Protein AF-A0A9X5XF21-F1 (afdb_monomer_lite)

pLDDT: mean 87.96, std 9.34, range [57.59, 97.44]

Structure (mmCIF, N/CA/C/O backbone):
data_AF-A0A9X5XF21-F1
#
_entry.id   AF-A0A9X5XF21-F1
#
loop_
_atom_site.group_PDB
_atom_site.id
_atom_site.type_symbol
_atom_site.label_atom_id
_atom_site.label_alt_id
_atom_site.label_comp_id
_atom_site.label_asym_id
_atom_site.label_entity_id
_atom_site.label_seq_id
_atom_site.pdbx_PDB_ins_code
_atom_site.Cartn_x
_atom_site.Cartn_y
_atom_site.Cartn_z
_atom_site.occupancy
_atom_site.B_iso_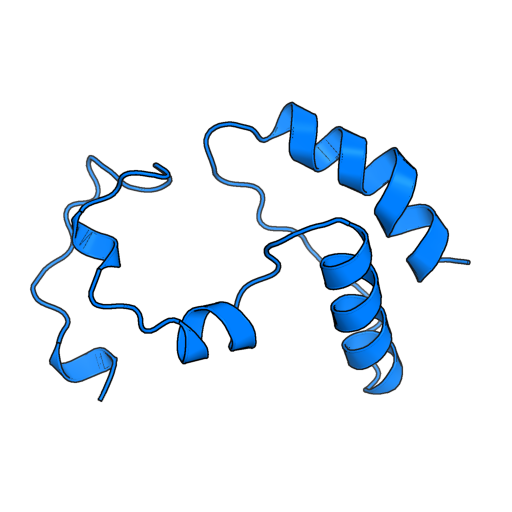or_equiv
_atom_site.auth_seq_id
_atom_site.auth_comp_id
_atom_site.auth_asym_id
_atom_site.auth_atom_id
_atom_site.pdbx_PDB_model_num
ATOM 1 N N . ASP A 1 1 ? -2.476 -12.367 -20.821 1.00 59.72 1 ASP A N 1
ATOM 2 C CA . ASP A 1 1 ? -1.254 -12.276 -21.656 1.00 59.72 1 ASP A CA 1
ATOM 3 C C . ASP 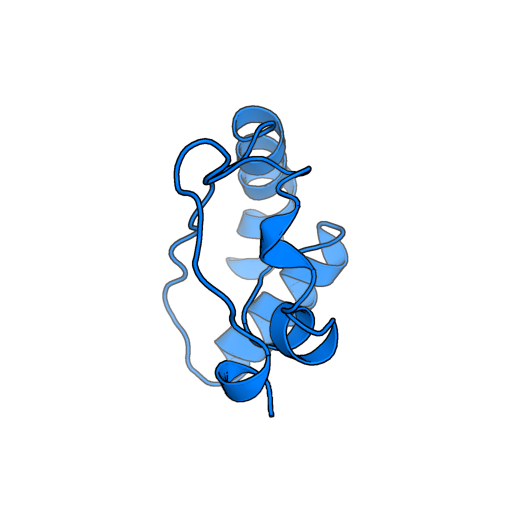A 1 1 ? 0.029 -11.873 -20.914 1.00 59.72 1 ASP A C 1
ATOM 5 O O . ASP A 1 1 ? 1.097 -12.049 -21.481 1.00 59.72 1 ASP A O 1
ATOM 9 N N . TYR A 1 2 ? -0.038 -11.483 -19.632 1.00 57.59 2 TYR A N 1
ATOM 10 C CA . TYR A 1 2 ? 1.106 -11.190 -18.743 1.00 57.59 2 TYR A CA 1
ATOM 11 C C . TYR A 1 2 ? 2.312 -12.153 -18.842 1.00 57.59 2 TYR A C 1
ATOM 13 O O . TYR A 1 2 ? 3.446 -11.707 -18.975 1.00 57.59 2 TYR A O 1
ATOM 21 N N . ILE A 1 3 ? 2.089 -13.475 -18.826 1.00 64.69 3 ILE A N 1
ATOM 22 C CA . ILE A 1 3 ? 3.190 -14.461 -18.854 1.00 64.69 3 ILE A CA 1
ATOM 23 C C . ILE A 1 3 ? 3.889 -14.514 -20.224 1.00 64.69 3 ILE A C 1
ATOM 25 O O . ILE A 1 3 ? 5.077 -14.808 -20.289 1.00 64.69 3 ILE A O 1
ATOM 29 N N . LYS A 1 4 ? 3.180 -14.213 -21.321 1.00 67.81 4 LYS A N 1
ATOM 30 C CA . LYS A 1 4 ? 3.712 -14.356 -22.689 1.00 67.81 4 LYS A CA 1
ATOM 31 C C . LYS A 1 4 ? 4.749 -13.287 -23.047 1.00 67.81 4 LYS A C 1
ATOM 33 O O . LYS A 1 4 ? 5.548 -13.526 -23.939 1.00 67.81 4 LYS A O 1
ATOM 38 N N . ALA A 1 5 ? 4.715 -12.133 -22.378 1.00 68.38 5 ALA A N 1
ATOM 39 C CA . ALA A 1 5 ? 5.620 -11.007 -22.623 1.00 68.38 5 ALA A CA 1
ATOM 40 C C . ALA A 1 5 ? 6.906 -11.056 -21.775 1.00 68.38 5 ALA A C 1
ATOM 42 O O . ALA A 1 5 ? 7.730 -10.149 -21.853 1.00 68.38 5 ALA A O 1
ATOM 43 N N . ARG A 1 6 ? 7.072 -12.084 -20.933 1.00 71.19 6 ARG A N 1
ATOM 44 C CA . ARG A 1 6 ? 8.227 -12.211 -20.045 1.00 71.19 6 ARG A CA 1
ATOM 45 C C . ARG A 1 6 ? 9.418 -12.813 -20.795 1.00 71.19 6 ARG A C 1
ATOM 47 O O . ARG A 1 6 ? 9.464 -14.023 -21.008 1.00 71.19 6 ARG A O 1
ATOM 54 N N . GLU A 1 7 ? 10.397 -11.982 -21.130 1.00 71.31 7 GLU A N 1
ATOM 55 C CA . GLU A 1 7 ? 11.690 -12.402 -21.680 1.00 71.31 7 GLU A CA 1
ATOM 56 C C . GLU A 1 7 ? 12.774 -12.286 -20.605 1.00 71.31 7 GLU A C 1
ATOM 58 O O . GLU A 1 7 ? 13.187 -11.187 -20.257 1.00 71.31 7 GLU A O 1
ATOM 63 N N . GLY A 1 8 ? 13.225 -13.417 -20.052 1.00 75.56 8 GLY A N 1
ATOM 64 C CA . GLY A 1 8 ? 14.251 -13.419 -19.002 1.00 75.56 8 GLY A CA 1
ATOM 65 C C . GLY A 1 8 ? 13.870 -12.604 -17.753 1.00 75.56 8 GLY A C 1
ATOM 66 O O . GLY A 1 8 ? 12.748 -12.127 -17.607 1.00 75.56 8 GLY A O 1
ATOM 67 N N . TYR A 1 9 ? 14.777 -12.533 -16.783 1.00 80.25 9 TYR A N 1
ATOM 68 C CA . TYR A 1 9 ? 14.708 -11.582 -15.669 1.00 80.25 9 TYR A CA 1
ATOM 69 C C . TYR A 1 9 ? 16.115 -11.459 -15.081 1.00 80.25 9 TYR A C 1
ATOM 71 O O . TYR A 1 9 ? 16.633 -12.435 -14.528 1.00 80.25 9 TYR A O 1
ATOM 79 N N . ASP A 1 10 ? 16.746 -10.299 -15.229 1.00 83.38 10 ASP A N 1
ATOM 80 C CA . ASP A 1 10 ? 18.035 -10.011 -14.619 1.00 83.38 10 ASP A CA 1
ATOM 81 C C . ASP A 1 10 ? 17.844 -9.613 -13.150 1.00 83.38 10 ASP A C 1
ATOM 83 O O . ASP A 1 10 ? 17.335 -8.547 -12.795 1.00 83.38 10 ASP A O 1
ATOM 87 N N . TYR A 1 11 ? 18.296 -10.491 -12.260 1.00 83.50 11 TYR A N 1
ATOM 88 C CA . TYR A 1 11 ? 18.214 -10.267 -10.823 1.00 83.50 11 TYR A CA 1
ATOM 89 C C . TYR A 1 11 ? 19.161 -9.173 -10.309 1.00 83.50 11 TYR A C 1
ATOM 91 O O . TYR A 1 11 ? 18.997 -8.749 -9.166 1.00 83.50 11 TYR A O 1
ATOM 99 N N . SER A 1 12 ? 20.111 -8.676 -11.110 1.00 84.81 12 SER A N 1
ATOM 100 C CA . SER A 1 12 ? 21.039 -7.620 -10.676 1.00 84.81 12 SER A CA 1
ATOM 101 C C . SER A 1 12 ? 20.337 -6.292 -10.331 1.00 84.81 12 SER A C 1
ATOM 103 O O . SER A 1 12 ? 20.817 -5.538 -9.482 1.00 84.81 12 SER A O 1
ATOM 105 N N . HIS A 1 13 ? 19.152 -6.055 -10.907 1.00 78.06 13 HIS A N 1
ATOM 106 C CA . HIS A 1 13 ? 18.293 -4.893 -10.650 1.00 78.06 13 HIS A CA 1
ATOM 107 C C . HIS A 1 13 ? 17.092 -5.219 -9.741 1.00 78.06 13 HIS A C 1
ATOM 109 O O . HIS A 1 13 ? 16.171 -4.413 -9.602 1.00 78.06 13 HIS A O 1
ATOM 115 N N . HIS A 1 14 ? 17.052 -6.409 -9.129 1.00 83.44 14 HIS A N 1
ATOM 116 C CA . HIS A 1 14 ? 15.911 -6.830 -8.317 1.00 83.44 14 HIS A CA 1
ATOM 117 C C . HIS A 1 14 ? 15.687 -5.901 -7.112 1.00 83.44 14 HIS A C 1
ATOM 119 O O . HIS A 1 14 ? 16.633 -5.505 -6.434 1.00 83.44 14 HIS A O 1
ATOM 125 N N . GLY A 1 15 ? 14.422 -5.551 -6.859 1.00 77.56 15 GLY A N 1
ATOM 126 C CA . GLY A 1 15 ? 14.029 -4.657 -5.765 1.00 77.56 15 GLY A CA 1
ATOM 127 C C . GLY A 1 15 ? 14.312 -3.169 -6.006 1.00 77.56 15 GLY A C 1
ATOM 128 O O . GLY A 1 15 ? 14.069 -2.364 -5.111 1.00 77.56 15 GLY A O 1
ATOM 129 N N . ARG A 1 16 ? 14.811 -2.776 -7.187 1.00 80.81 16 ARG A N 1
ATOM 130 C CA . ARG A 1 16 ? 14.997 -1.362 -7.542 1.00 80.81 16 ARG A CA 1
ATOM 131 C C . ARG A 1 16 ? 13.772 -0.789 -8.246 1.00 80.81 16 ARG A C 1
ATOM 133 O O . ARG A 1 16 ? 13.168 -1.453 -9.088 1.00 80.81 16 ARG A O 1
ATOM 140 N N . SER A 1 17 ? 13.447 0.460 -7.923 1.00 79.25 17 SER A N 1
ATOM 141 C CA . SER A 1 17 ? 12.320 1.212 -8.487 1.00 79.25 17 SER A CA 1
ATOM 142 C C . SER A 1 17 ? 12.461 1.473 -9.994 1.00 79.25 17 SER A C 1
ATOM 144 O O . SER A 1 17 ? 11.459 1.586 -10.695 1.00 79.25 17 SER A O 1
ATOM 146 N N . ASP A 1 18 ? 13.691 1.500 -10.512 1.00 81.00 18 ASP A N 1
ATOM 147 C CA . ASP A 1 18 ? 14.024 1.723 -11.921 1.00 81.00 18 ASP A CA 1
ATOM 148 C C . ASP A 1 18 ? 14.309 0.433 -12.713 1.00 81.00 18 ASP A C 1
ATOM 150 O O . ASP A 1 18 ? 14.816 0.502 -13.835 1.00 81.00 18 ASP A O 1
ATOM 154 N N . ASN A 1 19 ? 13.971 -0.744 -12.167 1.00 83.19 19 ASN A N 1
ATOM 155 C CA . ASN A 1 19 ? 14.254 -2.028 -12.805 1.00 83.19 19 ASN A CA 1
ATOM 156 C C . ASN A 1 19 ? 13.631 -2.118 -14.222 1.00 83.19 19 ASN A C 1
ATOM 158 O O . ASN A 1 19 ? 12.399 -2.202 -14.348 1.00 83.19 19 ASN A O 1
ATOM 162 N N . PRO A 1 20 ? 14.456 -2.170 -15.290 1.00 81.38 20 PRO A N 1
ATOM 163 C CA . PRO A 1 20 ? 13.975 -2.146 -16.670 1.00 81.38 20 PRO A CA 1
ATOM 164 C C . PRO A 1 20 ? 13.156 -3.387 -17.038 1.00 81.38 20 PRO A C 1
ATOM 166 O O . PRO A 1 20 ? 12.304 -3.308 -17.928 1.00 81.38 20 PRO 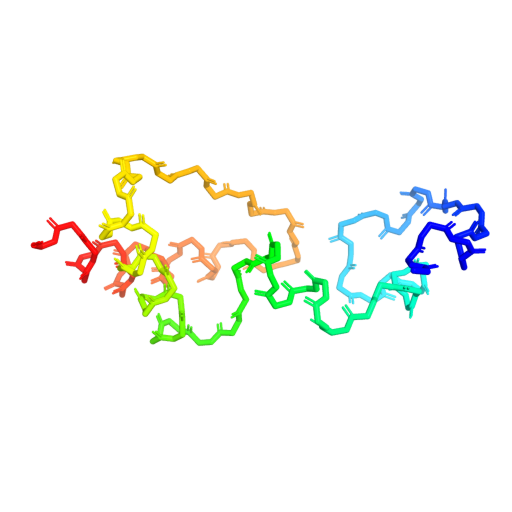A O 1
ATOM 169 N N . ASP A 1 21 ? 13.354 -4.490 -16.318 1.00 81.31 21 ASP A N 1
ATOM 170 C CA . ASP A 1 2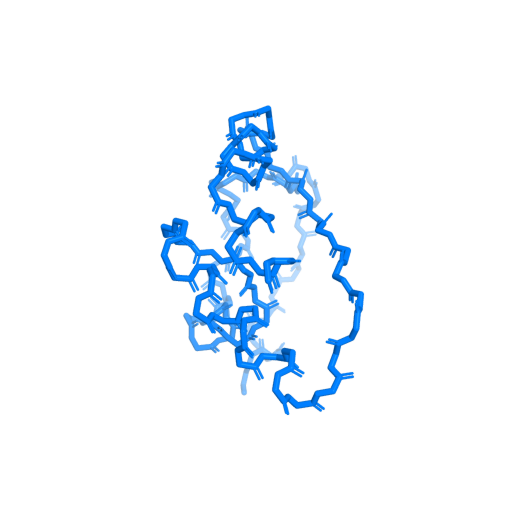1 ? 12.717 -5.776 -16.580 1.00 81.31 21 ASP A CA 1
ATOM 171 C C . ASP A 1 21 ? 11.300 -5.846 -16.008 1.00 81.31 21 ASP A C 1
ATOM 173 O O . ASP A 1 21 ? 10.621 -6.844 -16.186 1.00 81.31 21 ASP A O 1
ATOM 177 N N . THR A 1 22 ? 10.803 -4.808 -15.329 1.00 81.12 22 THR A N 1
ATOM 178 C CA . THR A 1 22 ? 9.420 -4.786 -14.811 1.00 81.12 22 THR A CA 1
ATOM 179 C C . THR A 1 22 ? 8.405 -4.218 -15.807 1.00 81.12 22 THR A C 1
ATOM 181 O O . THR A 1 22 ? 7.202 -4.348 -15.598 1.00 81.12 22 THR A O 1
ATOM 184 N N . LYS A 1 23 ? 8.859 -3.665 -16.942 1.00 82.06 23 LYS A N 1
ATOM 185 C CA . LYS A 1 23 ? 8.004 -3.000 -17.948 1.00 82.06 23 LYS A CA 1
ATOM 186 C C . LYS A 1 23 ? 6.948 -3.899 -18.594 1.00 82.06 23 LYS A C 1
ATOM 188 O O . LYS A 1 23 ? 5.999 -3.392 -19.183 1.00 82.06 23 LYS A O 1
ATOM 193 N N . PHE A 1 24 ? 7.110 -5.220 -18.521 1.00 82.69 24 PHE A N 1
ATOM 194 C CA . PHE A 1 24 ? 6.127 -6.167 -19.049 1.00 82.69 24 PHE A CA 1
ATOM 195 C C . PHE A 1 24 ? 4.940 -6.399 -18.099 1.00 82.69 24 PHE A C 1
ATOM 197 O O . PHE A 1 24 ? 3.991 -7.081 -18.488 1.00 82.69 24 PHE A O 1
ATOM 204 N N . VAL A 1 25 ? 4.989 -5.884 -16.862 1.00 85.50 25 VAL A N 1
ATOM 205 C CA . VAL A 1 25 ? 3.900 -5.975 -15.881 1.00 85.50 25 VAL A CA 1
ATOM 206 C C . VAL A 1 25 ? 2.897 -4.845 -16.158 1.00 85.50 25 VAL A C 1
ATOM 208 O O . VAL A 1 25 ? 3.241 -3.685 -15.956 1.00 85.50 25 VAL A O 1
ATOM 211 N N . PRO A 1 26 ? 1.666 -5.137 -16.619 1.00 88.38 26 PRO A N 1
ATOM 212 C CA . PRO A 1 26 ? 0.670 -4.098 -16.881 1.00 88.38 26 PRO A CA 1
ATOM 213 C C . PRO A 1 26 ? 0.157 -3.451 -15.589 1.00 88.38 26 PRO A C 1
ATOM 215 O O . PRO A 1 26 ? 0.032 -4.141 -14.575 1.00 88.38 26 PRO A O 1
ATOM 218 N N . ASP A 1 27 ? -0.260 -2.184 -15.656 1.00 88.19 27 ASP A N 1
ATOM 219 C CA . ASP A 1 27 ? -0.825 -1.440 -14.516 1.00 88.19 27 ASP A CA 1
ATOM 220 C C . ASP A 1 27 ? -1.985 -2.190 -13.846 1.00 88.19 27 ASP A C 1
ATOM 222 O O . ASP A 1 27 ? -2.039 -2.288 -12.627 1.00 88.19 27 ASP A O 1
ATOM 226 N N . GLU A 1 28 ? -2.857 -2.840 -14.624 1.00 89.44 28 GLU A N 1
ATOM 227 C CA . GLU A 1 28 ? -3.962 -3.647 -14.081 1.00 89.44 28 GLU A CA 1
ATOM 228 C C . GLU A 1 28 ? -3.498 -4.824 -13.202 1.00 89.44 28 GLU A C 1
ATOM 230 O O . GLU A 1 28 ? -4.218 -5.257 -12.300 1.00 89.44 28 GLU A O 1
ATOM 235 N N . ILE A 1 29 ? -2.305 -5.371 -13.455 1.00 90.25 29 ILE A N 1
ATOM 236 C CA . ILE A 1 29 ? -1.710 -6.417 -12.621 1.00 90.25 29 ILE A CA 1
ATOM 237 C C . ILE A 1 29 ? -1.154 -5.779 -11.349 1.00 90.25 29 ILE A C 1
ATOM 239 O O . ILE A 1 29 ? -1.398 -6.296 -10.258 1.00 90.25 29 ILE A O 1
ATOM 243 N N . VAL A 1 30 ? -0.474 -4.637 -11.466 1.00 89.56 30 VAL A N 1
ATOM 244 C CA . VAL A 1 30 ? 0.049 -3.895 -10.312 1.00 89.56 30 VAL A CA 1
ATOM 245 C C . VAL A 1 30 ? -1.091 -3.477 -9.376 1.00 89.56 30 VAL A C 1
ATOM 247 O O . VAL A 1 30 ? -1.064 -3.803 -8.191 1.00 89.56 30 VAL A O 1
ATOM 250 N N . ASP A 1 31 ? -2.154 -2.874 -9.902 1.00 88.12 31 ASP A N 1
ATOM 251 C CA . ASP A 1 31 ? -3.311 -2.420 -9.126 1.00 88.12 31 ASP A CA 1
ATOM 252 C C . ASP A 1 31 ? -4.008 -3.560 -8.383 1.00 88.12 31 ASP A C 1
ATOM 254 O O . ASP A 1 31 ? -4.496 -3.387 -7.261 1.00 88.12 31 ASP A O 1
ATOM 258 N N . ARG A 1 32 ? -4.052 -4.758 -8.974 1.00 89.12 32 ARG A N 1
ATOM 259 C CA . ARG A 1 32 ? -4.678 -5.925 -8.341 1.00 89.12 32 ARG A CA 1
ATOM 260 C C . ARG A 1 32 ? -3.795 -6.507 -7.249 1.00 89.12 32 ARG A C 1
ATOM 262 O O . ARG A 1 32 ? -4.285 -6.730 -6.140 1.00 89.12 32 ARG A O 1
ATOM 269 N N . PHE A 1 33 ? -2.510 -6.708 -7.524 1.00 88.75 33 PHE A N 1
ATOM 270 C CA . PHE A 1 33 ? -1.636 -7.517 -6.672 1.00 88.75 33 PHE A CA 1
ATOM 271 C C . PHE A 1 33 ? -0.713 -6.720 -5.741 1.00 88.75 33 PHE A C 1
ATOM 273 O O . PHE A 1 33 ? -0.177 -7.304 -4.803 1.00 88.75 33 PHE A O 1
ATOM 280 N N . CYS A 1 34 ? -0.558 -5.410 -5.931 1.00 92.44 34 CYS A N 1
ATOM 281 C CA . CYS A 1 34 ? 0.320 -4.571 -5.114 1.00 92.44 34 CYS A CA 1
ATOM 282 C C . CYS A 1 34 ? -0.465 -3.616 -4.206 1.00 92.44 34 CYS A C 1
ATOM 284 O O . CYS A 1 34 ? -1.611 -3.260 -4.478 1.00 92.44 34 CYS A O 1
ATOM 286 N N . LEU A 1 35 ? 0.162 -3.185 -3.114 1.00 93.00 35 LEU A N 1
ATOM 287 C CA . LEU A 1 35 ? -0.316 -2.094 -2.267 1.00 93.00 35 LEU A CA 1
ATOM 288 C C . LEU A 1 35 ? 0.574 -0.875 -2.543 1.00 93.00 35 LEU A C 1
ATOM 290 O O . LEU A 1 35 ? 1.681 -0.792 -2.022 1.00 93.00 35 LEU A O 1
ATOM 294 N N . ILE A 1 36 ? 0.130 0.015 -3.430 1.00 90.25 36 ILE A N 1
ATOM 295 C CA . ILE A 1 36 ? 0.904 1.170 -3.906 1.00 90.25 36 ILE A CA 1
ATOM 296 C C . ILE A 1 36 ? 0.037 2.434 -3.934 1.00 90.25 36 ILE A C 1
ATOM 298 O O . ILE A 1 36 ? -1.189 2.348 -3.952 1.00 90.25 36 ILE A O 1
ATOM 302 N N . GLY A 1 37 ? 0.677 3.606 -3.928 1.00 91.69 37 GLY A N 1
ATOM 303 C CA . GLY A 1 37 ? -0.001 4.906 -3.927 1.00 91.69 37 GLY A CA 1
ATOM 304 C C . GLY A 1 37 ? 0.043 5.617 -2.573 1.00 91.69 37 GLY A C 1
ATOM 305 O O . GLY A 1 37 ? 0.924 5.350 -1.755 1.00 91.69 37 GLY A O 1
ATOM 306 N N . THR A 1 38 ? -0.884 6.552 -2.352 1.00 95.19 38 THR A N 1
ATOM 307 C CA . THR 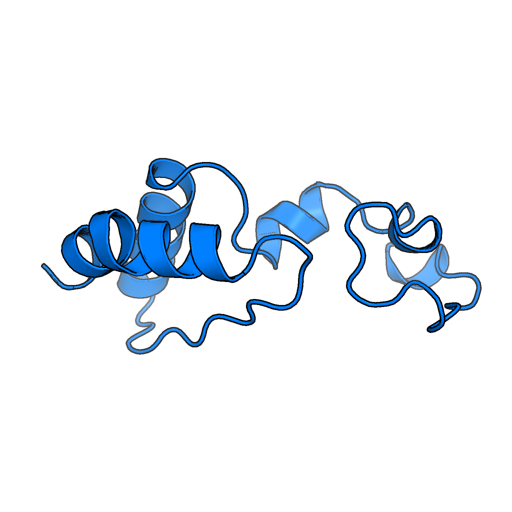A 1 38 ? -0.969 7.335 -1.110 1.00 95.19 38 THR A CA 1
ATOM 308 C C . THR A 1 38 ? -1.480 6.497 0.063 1.00 95.19 38 THR A C 1
ATOM 310 O O . THR A 1 38 ? -2.082 5.437 -0.120 1.00 95.19 38 THR A O 1
ATOM 313 N N . ALA A 1 39 ? -1.298 7.000 1.289 1.00 96.00 39 ALA A N 1
ATOM 314 C CA . ALA A 1 39 ? -1.814 6.341 2.488 1.00 96.00 39 ALA A CA 1
ATOM 315 C C . ALA A 1 39 ? -3.337 6.123 2.414 1.00 96.00 39 ALA A C 1
ATOM 317 O O . ALA A 1 39 ? -3.824 5.075 2.823 1.00 96.00 39 ALA A O 1
ATOM 318 N N . GLU A 1 40 ? -4.088 7.066 1.842 1.00 97.44 40 GLU A N 1
ATOM 319 C CA . GLU A 1 40 ? -5.537 6.952 1.653 1.00 97.44 40 GLU A CA 1
ATOM 320 C C . GLU A 1 40 ? -5.888 5.785 0.722 1.00 97.44 40 GLU A C 1
ATOM 322 O O . GLU A 1 40 ? -6.765 4.986 1.041 1.00 97.44 40 GLU A O 1
ATOM 327 N N . GLN A 1 41 ? -5.162 5.629 -0.389 1.00 96.50 41 GLN A N 1
ATOM 328 C CA . GLN A 1 41 ? -5.368 4.512 -1.318 1.00 96.50 41 GLN A CA 1
ATOM 329 C C . GLN A 1 41 ? -5.051 3.164 -0.659 1.00 96.50 41 GLN A C 1
ATOM 331 O O . GLN A 1 41 ? -5.773 2.185 -0.866 1.00 96.50 41 GLN A O 1
ATOM 336 N N . HIS A 1 42 ? -4.008 3.115 0.178 1.00 96.19 42 HIS A N 1
ATOM 337 C CA . HIS A 1 42 ? -3.678 1.920 0.956 1.00 96.19 42 HIS A CA 1
ATOM 338 C C . HIS A 1 42 ? -4.803 1.574 1.930 1.00 96.19 42 HIS A C 1
ATOM 340 O O . HIS A 1 42 ? -5.249 0.429 1.967 1.00 96.19 42 HIS A O 1
ATOM 346 N N . ILE A 1 43 ? -5.294 2.560 2.686 1.00 97.06 43 ILE A N 1
ATOM 347 C CA . ILE A 1 43 ? -6.371 2.386 3.668 1.00 97.06 43 ILE A CA 1
ATOM 348 C C . ILE A 1 43 ? -7.638 1.853 2.996 1.00 97.06 43 ILE A C 1
ATOM 350 O O . ILE A 1 43 ? -8.217 0.885 3.490 1.00 97.06 43 ILE A O 1
ATOM 354 N N . GLU A 1 44 ? -8.055 2.432 1.868 1.00 97.25 44 GLU A N 1
ATOM 355 C CA . GLU A 1 44 ? -9.249 1.982 1.145 1.00 97.25 44 GLU A CA 1
ATOM 356 C C . GLU A 1 44 ? -9.113 0.528 0.675 1.00 97.25 44 GLU A C 1
ATOM 358 O O . GLU A 1 44 ? -10.007 -0.291 0.908 1.00 97.25 44 GLU A O 1
ATOM 363 N N . LYS A 1 45 ? -7.962 0.162 0.093 1.00 96.81 45 LYS A N 1
ATOM 364 C CA . LYS A 1 45 ? -7.712 -1.216 -0.351 1.00 96.81 45 LYS A CA 1
ATOM 365 C C . LYS A 1 45 ? -7.687 -2.203 0.820 1.00 96.81 45 LYS A C 1
ATOM 367 O O . LYS A 1 45 ? -8.306 -3.264 0.739 1.00 96.81 45 LYS A O 1
ATOM 372 N N . LEU A 1 46 ? -7.016 -1.861 1.920 1.00 96.50 46 LEU A N 1
ATOM 373 C CA . LEU A 1 46 ? -6.935 -2.713 3.112 1.00 96.50 46 LEU A CA 1
ATOM 374 C C . LEU A 1 46 ? -8.300 -2.883 3.792 1.00 96.50 46 LEU A C 1
ATOM 376 O O . LEU A 1 46 ? -8.644 -3.994 4.191 1.00 96.50 46 LEU A O 1
ATOM 380 N N . LYS A 1 47 ? -9.121 -1.828 3.863 1.00 96.69 47 LYS A N 1
ATOM 381 C CA . LYS A 1 47 ? -10.502 -1.917 4.365 1.00 96.69 47 LYS A CA 1
ATOM 382 C C . LYS A 1 47 ? -11.375 -2.809 3.490 1.00 96.6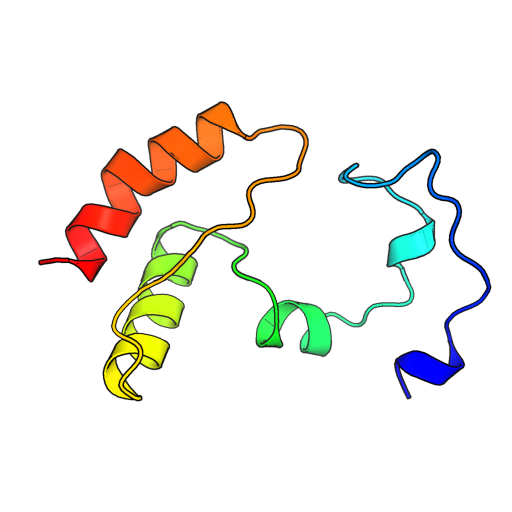9 47 LYS A C 1
ATOM 384 O O . LYS A 1 47 ? -12.132 -3.615 4.028 1.00 96.69 47 LYS A O 1
ATOM 389 N N . ALA A 1 48 ? -11.252 -2.709 2.166 1.00 96.19 48 ALA A N 1
ATOM 390 C CA . ALA A 1 48 ? -11.970 -3.588 1.249 1.00 96.19 48 ALA A CA 1
ATOM 391 C C . ALA A 1 48 ? -11.579 -5.062 1.459 1.00 96.19 48 ALA A C 1
ATOM 393 O O . ALA A 1 48 ? -12.453 -5.919 1.562 1.00 96.19 48 ALA A O 1
ATOM 394 N N . LEU A 1 49 ? -10.284 -5.361 1.602 1.00 95.56 49 LEU A N 1
ATOM 395 C CA . LEU A 1 49 ? -9.804 -6.717 1.898 1.00 95.56 49 LEU A CA 1
ATOM 396 C C . LEU A 1 49 ? -10.273 -7.213 3.275 1.00 95.56 49 LEU A C 1
ATOM 398 O O . LEU A 1 49 ? -10.703 -8.359 3.402 1.00 95.56 49 LEU A O 1
ATOM 402 N N . ARG A 1 50 ? -10.271 -6.345 4.292 1.00 95.69 50 ARG A N 1
ATOM 403 C CA . ARG A 1 50 ? -10.813 -6.655 5.622 1.00 95.69 50 ARG A CA 1
ATOM 404 C C . ARG A 1 50 ? -12.302 -6.994 5.562 1.00 95.69 50 ARG A C 1
ATOM 406 O O . ARG A 1 50 ? -12.731 -7.961 6.182 1.00 95.69 50 ARG A O 1
ATOM 413 N N . ALA A 1 51 ? -13.088 -6.247 4.787 1.00 96.50 51 ALA A N 1
ATOM 414 C CA . ALA A 1 51 ? -14.514 -6.520 4.592 1.00 96.50 51 ALA A CA 1
ATOM 415 C C . ALA A 1 51 ? -14.778 -7.880 3.916 1.00 96.50 51 ALA A C 1
ATOM 417 O O . ALA A 1 51 ? -15.848 -8.458 4.100 1.00 96.50 51 ALA A O 1
ATOM 418 N N . LEU A 1 52 ? -13.799 -8.412 3.176 1.00 97.06 52 LEU A N 1
ATOM 419 C CA . LEU A 1 52 ? -13.826 -9.757 2.592 1.00 97.06 52 LEU A CA 1
ATOM 420 C C . LEU A 1 52 ? -13.340 -10.855 3.557 1.00 97.06 52 LEU A C 1
ATOM 422 O O . LEU A 1 52 ? -13.325 -12.025 3.179 1.00 97.06 52 LEU A O 1
ATOM 426 N N . GLY A 1 53 ? -12.968 -10.502 4.792 1.00 97.12 53 GLY A N 1
ATOM 427 C CA . GLY A 1 53 ? -12.583 -11.444 5.845 1.00 97.12 53 GLY A CA 1
ATOM 428 C C . GLY A 1 53 ? -11.081 -11.591 6.075 1.00 97.12 53 GLY A C 1
ATOM 429 O O . GLY A 1 53 ? -10.690 -12.467 6.838 1.00 97.12 53 GLY A O 1
ATOM 430 N N . VAL A 1 54 ? -10.236 -10.761 5.452 1.00 96.62 54 VAL A N 1
ATOM 431 C CA . VAL A 1 54 ? -8.798 -10.751 5.761 1.00 96.62 54 VAL A CA 1
ATOM 432 C C . VAL A 1 54 ? -8.570 -10.123 7.138 1.00 96.62 54 VAL A C 1
ATOM 434 O O . VAL A 1 54 ? -8.974 -8.987 7.384 1.00 96.62 54 VAL A O 1
ATOM 437 N N . ASP A 1 55 ? -7.910 -10.855 8.030 1.00 95.06 55 ASP A N 1
ATOM 438 C CA . ASP A 1 55 ? -7.672 -10.465 9.424 1.00 95.06 55 ASP A CA 1
ATOM 439 C C . ASP A 1 55 ? -6.222 -10.044 9.709 1.00 95.06 55 ASP A C 1
ATOM 441 O O . ASP A 1 55 ? -5.972 -9.282 10.643 1.00 95.06 55 ASP A O 1
ATOM 445 N N . GLN A 1 56 ? -5.272 -10.482 8.879 1.00 95.44 56 GLN A N 1
ATOM 446 C CA . GLN A 1 56 ? -3.858 -10.148 9.013 1.00 95.44 56 GLN A CA 1
ATOM 447 C C . GLN A 1 56 ? -3.260 -9.718 7.672 1.00 95.44 56 GLN A C 1
ATOM 449 O O . GLN A 1 56 ? -3.421 -10.386 6.651 1.00 95.44 56 GLN A O 1
ATOM 454 N N . PHE A 1 57 ? -2.505 -8.619 7.698 1.00 94.31 57 PHE A N 1
ATOM 455 C CA . PHE A 1 57 ? -1.739 -8.131 6.556 1.00 94.31 57 PHE A CA 1
ATOM 456 C C . PHE A 1 57 ? -0.244 -8.183 6.872 1.00 94.31 57 PHE A C 1
ATOM 458 O O . PHE A 1 57 ? 0.205 -7.602 7.859 1.00 94.31 57 PHE A O 1
ATOM 465 N N . ALA A 1 58 ? 0.522 -8.859 6.017 1.00 93.12 58 ALA A N 1
ATOM 466 C CA . ALA A 1 58 ? 1.980 -8.830 6.031 1.00 93.12 58 ALA A CA 1
ATOM 467 C C . ALA A 1 58 ? 2.464 -7.968 4.860 1.00 93.12 58 ALA A C 1
ATOM 469 O O . ALA A 1 58 ? 2.150 -8.258 3.704 1.00 93.12 58 ALA A O 1
ATOM 470 N N . VAL A 1 59 ? 3.198 -6.895 5.157 1.00 89.75 59 VAL A N 1
ATOM 471 C CA . VAL A 1 59 ? 3.717 -5.973 4.138 1.00 89.75 59 VAL A CA 1
ATOM 472 C C . VAL A 1 59 ? 5.094 -6.445 3.685 1.00 89.75 59 VAL A C 1
ATOM 474 O O . VAL A 1 59 ? 5.984 -6.666 4.503 1.00 89.75 59 VAL A O 1
ATOM 477 N N . TYR A 1 60 ? 5.263 -6.593 2.373 1.00 89.12 60 TYR A N 1
ATOM 478 C CA . TYR A 1 60 ? 6.560 -6.836 1.751 1.00 89.12 60 TYR A CA 1
ATOM 479 C C . TYR A 1 60 ? 7.181 -5.502 1.325 1.00 89.12 60 TYR A C 1
ATOM 481 O O . TYR A 1 60 ? 6.927 -5.013 0.226 1.00 89.12 60 TYR A O 1
ATOM 489 N N . ASP A 1 61 ? 7.962 -4.905 2.222 1.00 88.06 61 ASP A N 1
ATOM 490 C CA . ASP A 1 61 ? 8.592 -3.594 2.039 1.00 88.06 61 ASP A CA 1
ATOM 491 C C . ASP A 1 61 ? 10.028 -3.738 1.503 1.00 88.06 61 ASP A C 1
ATOM 493 O O . ASP A 1 61 ? 11.006 -3.546 2.218 1.00 88.06 61 ASP A O 1
ATOM 497 N N . MET A 1 62 ? 10.173 -4.183 0.251 1.00 81.88 62 MET A N 1
ATOM 498 C CA . MET A 1 62 ? 11.485 -4.343 -0.393 1.00 81.88 62 MET A CA 1
ATOM 499 C C . MET A 1 62 ? 11.640 -3.362 -1.556 1.00 81.88 62 MET A C 1
ATOM 501 O O . MET A 1 62 ? 11.489 -3.730 -2.721 1.00 81.88 62 MET A O 1
ATOM 505 N N . HIS A 1 63 ? 11.954 -2.111 -1.226 1.00 82.00 63 HIS A N 1
ATOM 506 C CA . HIS A 1 63 ? 12.372 -1.099 -2.195 1.00 82.00 63 HIS A CA 1
ATOM 507 C C . HIS A 1 63 ? 13.396 -0.125 -1.584 1.00 82.00 63 HIS A C 1
ATOM 509 O O . HIS A 1 63 ? 13.999 -0.396 -0.548 1.00 82.00 63 HIS A O 1
ATOM 515 N N . ASP A 1 64 ? 13.651 0.990 -2.252 1.00 83.25 64 ASP A N 1
ATOM 516 C CA . ASP A 1 64 ? 14.644 2.014 -1.918 1.00 83.25 64 ASP A CA 1
ATOM 517 C C . ASP A 1 64 ? 14.270 2.954 -0.753 1.00 83.25 64 ASP A C 1
ATOM 519 O O . ASP A 1 64 ? 15.158 3.601 -0.201 1.00 83.25 64 ASP A O 1
ATOM 523 N N . ALA A 1 65 ? 12.999 3.029 -0.344 1.00 87.06 65 ALA A N 1
ATOM 524 C CA . ALA A 1 65 ? 12.504 3.984 0.659 1.00 87.06 65 ALA A CA 1
ATOM 525 C C . ALA A 1 65 ? 11.727 3.320 1.819 1.00 87.06 65 ALA A C 1
ATOM 527 O O . ALA A 1 65 ? 10.709 3.842 2.278 1.00 87.06 65 ALA A O 1
ATOM 528 N N . GLN A 1 66 ? 12.248 2.193 2.311 1.00 90.31 66 GLN A N 1
ATOM 529 C CA . GLN A 1 66 ? 11.630 1.340 3.344 1.00 90.31 66 GLN A CA 1
ATOM 530 C C . GLN A 1 66 ? 11.293 2.097 4.636 1.00 90.31 66 GLN A C 1
ATOM 532 O O . GLN A 1 66 ? 10.172 2.026 5.129 1.00 90.31 66 GLN A O 1
ATOM 537 N N . GLU A 1 67 ? 12.230 2.884 5.182 1.00 94.06 67 GLU A N 1
ATOM 538 C CA . GLU A 1 67 ? 12.001 3.603 6.448 1.00 94.06 67 GLU A CA 1
ATOM 539 C C . GLU A 1 67 ? 10.824 4.582 6.340 1.00 94.06 67 GLU A C 1
ATOM 541 O O . GLU A 1 67 ? 9.930 4.586 7.184 1.00 94.06 67 GLU A O 1
ATOM 546 N N . ALA A 1 68 ? 10.759 5.349 5.248 1.00 92.94 68 ALA A N 1
ATOM 547 C CA . ALA A 1 68 ? 9.678 6.303 5.022 1.00 92.94 68 ALA A CA 1
ATOM 548 C C . ALA A 1 68 ? 8.312 5.611 4.856 1.00 92.94 68 ALA A C 1
ATOM 550 O O . ALA A 1 68 ? 7.297 6.117 5.347 1.00 92.94 68 ALA A O 1
ATOM 551 N N . VAL A 1 69 ? 8.271 4.457 4.180 1.00 92.88 69 VAL A N 1
ATOM 552 C CA . VAL A 1 69 ? 7.043 3.662 4.018 1.00 92.88 69 VAL A CA 1
ATOM 553 C C . VAL A 1 69 ? 6.625 3.012 5.332 1.00 92.88 69 VAL A C 1
ATOM 555 O O . VAL A 1 69 ? 5.437 3.033 5.671 1.00 92.88 69 VAL A O 1
ATOM 558 N N . THR A 1 70 ? 7.579 2.508 6.110 1.00 94.94 70 THR A N 1
ATOM 559 C CA . THR A 1 70 ? 7.344 1.959 7.448 1.00 94.94 70 THR A CA 1
ATOM 560 C C . THR A 1 70 ? 6.764 3.025 8.386 1.00 94.94 70 THR A C 1
ATOM 562 O O . THR A 1 70 ? 5.723 2.796 9.010 1.00 94.94 70 THR A O 1
ATOM 565 N N . ASP A 1 71 ? 7.345 4.226 8.416 1.00 95.75 71 ASP A N 1
ATOM 566 C CA . ASP A 1 71 ? 6.867 5.345 9.237 1.00 95.75 71 ASP A CA 1
ATOM 567 C C . ASP A 1 71 ? 5.466 5.818 8.823 1.00 95.75 71 ASP A C 1
ATOM 569 O O . ASP A 1 71 ? 4.588 6.038 9.667 1.00 95.75 71 ASP A O 1
ATOM 573 N N . ALA A 1 72 ? 5.214 5.954 7.517 1.00 94.81 72 ALA A N 1
ATOM 574 C CA . ALA A 1 72 ? 3.896 6.316 6.999 1.00 94.81 72 ALA A CA 1
ATOM 575 C C . ALA A 1 72 ? 2.845 5.242 7.323 1.00 94.81 72 ALA A C 1
ATOM 577 O O . ALA A 1 72 ? 1.715 5.570 7.699 1.00 94.81 72 ALA A O 1
ATOM 578 N N . SER A 1 73 ? 3.223 3.965 7.239 1.00 94.81 73 SER A N 1
ATOM 579 C CA . SER A 1 73 ? 2.355 2.845 7.599 1.00 94.81 73 SER A CA 1
ATOM 580 C C . SER A 1 73 ? 1.985 2.890 9.080 1.00 94.81 73 SER A C 1
ATOM 582 O O . SER A 1 73 ? 0.802 2.824 9.416 1.00 94.81 73 SER A O 1
ATOM 584 N N . GLY A 1 74 ? 2.970 3.079 9.964 1.00 95.44 74 GLY A N 1
ATOM 585 C CA . GLY A 1 74 ? 2.759 3.162 11.410 1.00 95.44 74 GLY A CA 1
ATOM 586 C C . GLY A 1 74 ? 1.932 4.371 11.846 1.00 95.44 74 GLY A C 1
ATOM 587 O O . GLY A 1 74 ? 1.066 4.250 12.711 1.00 95.44 74 GLY A O 1
ATOM 588 N N . SER A 1 75 ? 2.166 5.533 11.236 1.00 97.06 75 SER A N 1
ATOM 589 C CA . SER A 1 75 ? 1.524 6.789 11.644 1.00 97.06 75 SER A CA 1
ATOM 590 C C . SER A 1 75 ? 0.157 7.041 11.004 1.00 97.06 75 SER A C 1
ATOM 592 O O . SER A 1 75 ? -0.676 7.708 11.619 1.00 97.06 75 SER A O 1
ATOM 594 N N . LYS A 1 76 ? -0.095 6.535 9.788 1.00 97.12 76 LYS A N 1
ATOM 595 C CA . LYS A 1 76 ? -1.313 6.854 9.016 1.00 97.12 76 LYS A CA 1
ATOM 596 C C . LYS A 1 76 ? -2.166 5.636 8.686 1.00 97.12 76 LYS A C 1
ATOM 598 O O . LYS A 1 76 ? -3.384 5.703 8.824 1.00 97.12 76 LYS A O 1
ATOM 603 N N . VAL A 1 77 ? -1.553 4.538 8.244 1.00 96.81 77 VAL A N 1
ATOM 604 C CA . VAL A 1 77 ? -2.295 3.387 7.699 1.00 96.81 77 VAL A CA 1
ATOM 605 C C . VAL A 1 77 ? -2.810 2.479 8.813 1.00 96.81 77 VAL A C 1
ATOM 607 O O . VAL A 1 77 ? -4.015 2.259 8.919 1.00 96.81 77 VAL A O 1
ATOM 610 N N . ILE A 1 78 ? -1.921 1.987 9.678 1.00 96.25 78 ILE A N 1
ATOM 611 C CA . ILE A 1 78 ? -2.265 1.034 10.743 1.00 96.25 78 ILE A CA 1
ATOM 612 C C . ILE A 1 78 ? -3.361 1.586 11.674 1.00 96.25 78 ILE A C 1
ATOM 614 O O . ILE A 1 78 ? -4.347 0.874 11.881 1.00 96.25 78 ILE A O 1
ATOM 618 N N . PRO A 1 79 ? -3.291 2.837 12.180 1.00 96.38 79 PRO A N 1
ATOM 619 C CA . PRO A 1 79 ? -4.341 3.381 13.044 1.00 96.38 79 PRO A CA 1
ATOM 620 C C . PRO A 1 79 ? -5.716 3.471 12.365 1.00 96.38 79 PRO A C 1
ATOM 622 O O . PRO A 1 79 ? -6.737 3.319 13.026 1.00 96.38 79 PRO A O 1
ATOM 625 N N . ALA A 1 80 ? -5.759 3.695 11.047 1.00 95.75 80 ALA A N 1
ATOM 626 C CA . ALA A 1 80 ? -7.005 3.830 10.292 1.00 95.75 80 ALA A CA 1
ATOM 627 C C . ALA A 1 80 ? -7.649 2.485 9.909 1.00 95.75 80 ALA A C 1
ATOM 629 O O . ALA A 1 80 ? -8.837 2.448 9.576 1.00 95.75 80 ALA A O 1
ATOM 630 N N . VAL A 1 81 ? -6.872 1.396 9.914 1.00 93.19 81 VAL A N 1
ATOM 631 C CA . VAL A 1 81 ? -7.336 0.041 9.565 1.00 93.19 81 VAL A CA 1
ATOM 632 C C . VAL A 1 81 ? -7.646 -0.792 10.815 1.00 93.19 81 VAL A C 1
ATOM 634 O O . VAL A 1 81 ? -8.603 -1.570 10.790 1.00 93.19 81 VAL A O 1
ATOM 637 N N . ASN A 1 82 ? -6.880 -0.596 11.896 1.00 88.12 82 ASN A N 1
ATOM 638 C CA . ASN A 1 82 ? -7.037 -1.299 13.178 1.00 88.12 82 ASN A CA 1
ATOM 639 C C . ASN A 1 82 ? -7.947 -0.578 14.187 1.00 88.12 82 ASN A C 1
ATOM 641 O O . ASN A 1 82 ? -8.158 -1.103 15.281 1.00 88.12 82 ASN A O 1
ATOM 645 N N . GLY A 1 83 ? -8.445 0.611 13.839 1.00 70.12 83 GLY A N 1
ATOM 646 C CA . GLY A 1 83 ? -9.492 1.304 14.592 1.00 70.12 83 GLY A CA 1
ATOM 647 C C . GLY A 1 83 ? -10.865 0.645 14.499 1.00 70.12 83 GLY A C 1
ATOM 648 O O . GLY A 1 83 ? -11.083 -0.237 13.625 1.00 70.12 83 GLY A O 1
#

Sequence (83 aa):
DYIKAREGYDYSHHGRSDNPDTKFVPDEIVDRFCLIGTAEQHIEKLKALRALGVDQFAVYDMHDAQEAVTDASGSKVIPAVNG

Radius of gyration: 14.93 Å; chains: 1; bounding box: 36×22×37 Å

Foldseek 3Di:
DLVVPQDDADCVCPQEPVRPRCVSQDPVNCLVPHQDDDLVSNQVVLQVVVVVPDDDDDDDQRHDPSVVVVVCCVPRNCVSNVD

Secondary structure (DSSP, 8-state):
-GGGG-----GGGTT-TT-GGGTTS-HHHHHHH---S-HHHHHHHHHHHHHTT---------STTHHHHHHHIIIIIHHHHH-